Protein AF-A0AAT9LY13-F1 (afdb_monomer_lite)

Structure (mmCIF, N/CA/C/O backbone):
data_AF-A0AAT9LY13-F1
#
_entry.id   AF-A0AAT9LY13-F1
#
loop_
_atom_site.group_PDB
_atom_site.id
_atom_site.type_symbol
_atom_site.label_atom_id
_atom_site.label_alt_id
_atom_site.label_comp_id
_atom_site.label_asym_id
_atom_site.label_entity_id
_atom_site.label_seq_id
_atom_site.pdbx_PDB_ins_code
_atom_site.Cartn_x
_atom_site.Cartn_y
_atom_site.Cartn_z
_atom_site.occupancy
_atom_site.B_iso_or_equiv
_atom_site.auth_seq_id
_atom_site.auth_comp_id
_atom_site.auth_asym_id
_atom_site.auth_atom_id
_atom_site.pdbx_PDB_model_num
ATOM 1 N N . MET A 1 1 ? -8.715 -6.261 -12.247 1.00 56.16 1 MET A N 1
ATOM 2 C CA . MET A 1 1 ? -7.324 -5.894 -12.547 1.00 56.16 1 MET A CA 1
ATOM 3 C C . MET A 1 1 ? -7.333 -4.721 -13.516 1.00 56.16 1 MET A C 1
ATOM 5 O O . MET A 1 1 ? -7.684 -4.917 -14.673 1.00 56.16 1 MET A O 1
ATOM 9 N N . THR A 1 2 ? -7.065 -3.507 -13.042 1.00 69.81 2 THR A N 1
ATOM 10 C CA . THR A 1 2 ? -6.891 -2.311 -13.892 1.00 69.81 2 THR A CA 1
ATOM 11 C C . THR A 1 2 ? -5.454 -2.242 -14.428 1.00 69.81 2 THR A C 1
ATOM 13 O O . THR A 1 2 ? -4.556 -2.849 -13.846 1.00 69.81 2 THR A O 1
ATOM 16 N N . ASP A 1 3 ? -5.196 -1.496 -15.509 1.00 73.62 3 ASP A N 1
ATOM 17 C CA . ASP A 1 3 ? -3.831 -1.323 -16.052 1.00 73.62 3 ASP A CA 1
ATOM 18 C C . ASP A 1 3 ? -2.842 -0.752 -15.014 1.00 73.62 3 ASP A C 1
ATOM 20 O O . ASP A 1 3 ? -1.650 -1.058 -15.040 1.00 73.62 3 ASP A O 1
ATOM 24 N N . ILE A 1 4 ? -3.349 0.018 -14.044 1.00 72.69 4 ILE A N 1
ATOM 25 C CA . ILE A 1 4 ? -2.585 0.573 -12.916 1.00 72.69 4 ILE A CA 1
ATOM 26 C C . ILE A 1 4 ? -2.093 -0.533 -11.975 1.00 72.69 4 ILE A C 1
ATOM 28 O O . ILE A 1 4 ? -0.946 -0.495 -11.541 1.00 72.69 4 ILE A O 1
ATOM 32 N N . GLU A 1 5 ? -2.938 -1.524 -11.680 1.00 69.56 5 GLU A N 1
ATOM 33 C CA . GLU A 1 5 ? -2.577 -2.661 -10.825 1.00 69.56 5 GLU A CA 1
ATOM 34 C C . GLU A 1 5 ? -1.500 -3.529 -11.488 1.00 69.56 5 GLU A C 1
ATOM 36 O O . GLU A 1 5 ? -0.565 -3.986 -10.836 1.00 69.56 5 GLU A O 1
ATOM 41 N N . ARG A 1 6 ? -1.566 -3.701 -12.811 1.00 71.12 6 ARG A N 1
ATOM 42 C CA . ARG A 1 6 ? -0.548 -4.455 -13.551 1.00 71.12 6 ARG A CA 1
ATOM 43 C C . ARG A 1 6 ? 0.819 -3.765 -13.528 1.00 71.12 6 ARG A C 1
ATOM 45 O O . ARG A 1 6 ? 1.823 -4.431 -13.317 1.00 71.12 6 ARG A O 1
ATOM 52 N N . GLY A 1 7 ? 0.851 -2.440 -13.691 1.00 72.44 7 GLY A N 1
ATOM 53 C CA . GLY A 1 7 ? 2.095 -1.661 -13.623 1.00 72.44 7 GLY A CA 1
ATOM 54 C C . GLY A 1 7 ? 2.730 -1.619 -12.228 1.00 72.44 7 GLY A C 1
ATOM 55 O O . GLY A 1 7 ? 3.948 -1.498 -12.107 1.00 72.44 7 GLY A O 1
ATOM 56 N N . LEU A 1 8 ? 1.922 -1.759 -11.173 1.00 74.38 8 LEU A N 1
ATOM 57 C CA . LEU A 1 8 ? 2.399 -1.780 -9.792 1.00 74.38 8 LEU A CA 1
ATOM 58 C C . LEU A 1 8 ? 3.139 -3.087 -9.444 1.00 74.38 8 LEU A C 1
ATOM 60 O O . LEU A 1 8 ? 4.130 -3.027 -8.725 1.00 74.38 8 LEU A O 1
ATOM 64 N N . LEU A 1 9 ? 2.715 -4.234 -9.992 1.00 68.75 9 LEU A N 1
ATOM 65 C CA . LEU A 1 9 ? 3.383 -5.536 -9.797 1.00 68.75 9 LEU A CA 1
ATOM 66 C C . LEU A 1 9 ? 4.759 -5.636 -10.485 1.00 68.75 9 LEU A C 1
ATOM 68 O O . LEU A 1 9 ? 5.620 -6.360 -10.001 1.00 68.75 9 LEU A O 1
ATOM 72 N N . ASP A 1 10 ? 4.982 -4.895 -11.574 1.00 77.81 10 ASP A N 1
ATOM 73 C CA . ASP A 1 10 ? 6.268 -4.866 -12.298 1.00 77.81 10 ASP A CA 1
ATOM 74 C C . ASP A 1 10 ? 7.228 -3.772 -11.783 1.00 77.81 10 ASP A C 1
ATOM 76 O O . ASP A 1 10 ? 8.349 -3.620 -12.279 1.00 77.81 10 ASP A O 1
ATOM 80 N N . THR A 1 11 ? 6.802 -2.964 -10.808 1.00 75.75 11 THR A N 1
ATOM 81 C CA . THR A 1 11 ? 7.591 -1.830 -10.321 1.00 75.75 11 THR A CA 1
ATOM 82 C C . THR A 1 11 ? 8.599 -2.255 -9.253 1.00 75.75 11 THR A C 1
ATOM 84 O O . THR A 1 11 ? 8.221 -2.758 -8.203 1.00 75.75 11 THR A O 1
ATOM 87 N N . THR A 1 12 ? 9.880 -1.945 -9.474 1.00 83.25 12 THR A N 1
ATOM 88 C CA . THR A 1 12 ? 10.994 -2.296 -8.568 1.00 83.25 12 THR A CA 1
ATOM 89 C C . THR A 1 12 ? 11.560 -1.117 -7.769 1.00 83.25 12 THR A C 1
ATOM 91 O O . THR A 1 12 ? 12.498 -1.292 -6.992 1.00 83.25 12 THR A O 1
ATOM 94 N N . ASP A 1 13 ? 11.010 0.094 -7.918 1.00 91.88 13 ASP A N 1
ATOM 95 C CA . ASP A 1 13 ? 11.396 1.253 -7.107 1.00 91.88 13 ASP A CA 1
ATOM 96 C C . ASP A 1 13 ? 10.226 1.841 -6.313 1.00 91.88 13 ASP A C 1
ATOM 98 O O . ASP A 1 13 ? 9.087 1.944 -6.774 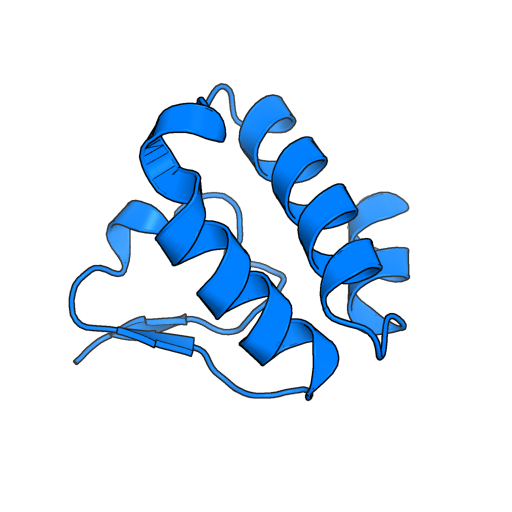1.00 91.88 13 ASP A O 1
ATOM 102 N N . VAL A 1 14 ? 10.541 2.249 -5.084 1.00 94.94 14 VAL A N 1
ATOM 103 C CA . VAL A 1 14 ? 9.563 2.755 -4.114 1.00 94.94 14 VAL A CA 1
ATOM 104 C C . VAL A 1 14 ? 8.821 4.004 -4.617 1.00 94.94 14 VAL A C 1
ATOM 106 O O . VAL A 1 14 ? 7.602 4.053 -4.450 1.00 94.94 14 VAL A O 1
ATOM 109 N N . PRO A 1 15 ? 9.470 5.009 -5.247 1.00 95.19 15 PRO A N 1
ATOM 110 C CA . PRO A 1 15 ? 8.762 6.188 -5.750 1.00 95.19 15 PRO A CA 1
ATOM 111 C C . PRO A 1 15 ? 7.670 5.881 -6.783 1.00 95.19 15 PRO A C 1
ATOM 113 O O . PRO A 1 15 ? 6.570 6.433 -6.683 1.00 95.19 15 PRO A O 1
ATOM 116 N N . ARG A 1 16 ? 7.933 5.001 -7.758 1.00 91.62 16 ARG A N 1
ATOM 117 C CA . ARG A 1 16 ? 6.923 4.590 -8.745 1.00 91.62 16 ARG A CA 1
ATOM 118 C C . ARG A 1 16 ? 5.784 3.829 -8.075 1.00 91.62 16 ARG A C 1
ATOM 120 O O . ARG A 1 16 ? 4.622 4.164 -8.309 1.00 91.62 16 ARG A O 1
ATOM 127 N N . ALA A 1 17 ? 6.103 2.887 -7.186 1.00 93.31 17 ALA A N 1
ATOM 128 C CA . ALA A 1 17 ? 5.095 2.118 -6.461 1.00 93.31 17 ALA A CA 1
ATOM 129 C C . ALA A 1 17 ? 4.192 3.039 -5.623 1.00 93.31 17 ALA A C 1
ATOM 131 O O . ALA A 1 17 ? 2.968 2.910 -5.647 1.00 93.31 17 ALA A O 1
ATOM 132 N N . TYR A 1 18 ? 4.779 4.042 -4.963 1.00 93.25 18 TYR A N 1
ATOM 133 C CA . TYR A 1 18 ? 4.041 5.052 -4.207 1.00 93.25 18 TYR A CA 1
ATOM 134 C C . TYR A 1 18 ? 3.076 5.848 -5.092 1.00 93.25 18 TYR A C 1
ATOM 136 O O . TYR A 1 18 ? 1.929 6.058 -4.705 1.00 93.25 18 TYR A O 1
ATOM 144 N N . GLY A 1 19 ? 3.507 6.276 -6.284 1.00 91.75 19 GLY A N 1
ATOM 145 C CA . GLY A 1 19 ? 2.648 7.005 -7.221 1.00 91.75 19 GLY A CA 1
ATOM 146 C C . GLY A 1 19 ? 1.413 6.201 -7.640 1.00 91.75 19 GLY A C 1
ATOM 147 O O . GLY A 1 19 ? 0.300 6.723 -7.630 1.00 91.75 19 GLY A O 1
ATOM 148 N N . HIS A 1 20 ? 1.586 4.916 -7.942 1.00 90.25 20 HIS A N 1
ATOM 149 C CA . HIS A 1 20 ? 0.478 4.013 -8.263 1.00 90.25 20 HIS A CA 1
ATOM 150 C C . HIS A 1 20 ? -0.460 3.790 -7.066 1.00 90.25 20 HIS A C 1
ATOM 152 O O . HIS A 1 20 ? -1.679 3.880 -7.215 1.00 90.25 20 HIS A O 1
ATOM 158 N N . ILE A 1 21 ? 0.095 3.567 -5.872 1.00 91.50 21 ILE A N 1
ATOM 159 C CA . ILE A 1 21 ? -0.674 3.435 -4.628 1.00 91.50 21 ILE A CA 1
ATOM 160 C C . ILE A 1 21 ? -1.476 4.714 -4.334 1.00 91.50 21 ILE A C 1
ATOM 162 O O . ILE A 1 21 ? -2.653 4.623 -3.994 1.00 91.50 21 ILE A O 1
ATOM 166 N N . ASP A 1 22 ? -0.895 5.907 -4.510 1.00 92.12 22 ASP A N 1
ATOM 167 C CA . ASP A 1 22 ? -1.598 7.191 -4.345 1.00 92.12 22 ASP A CA 1
ATOM 168 C C . ASP A 1 22 ? -2.819 7.283 -5.276 1.00 92.12 22 ASP A C 1
ATOM 170 O O . ASP A 1 22 ? -3.905 7.660 -4.826 1.00 92.12 22 ASP A O 1
ATOM 174 N N . VAL A 1 23 ? -2.681 6.858 -6.537 1.00 90.62 23 VAL A N 1
ATOM 175 C CA . VAL A 1 23 ? -3.792 6.808 -7.501 1.00 90.62 23 VAL A CA 1
ATOM 176 C C . VAL A 1 23 ? -4.879 5.824 -7.059 1.00 90.62 23 VAL A C 1
ATOM 178 O O . VAL A 1 23 ? -6.057 6.187 -7.065 1.00 90.62 23 VAL A O 1
ATOM 181 N N . LEU A 1 24 ? -4.514 4.611 -6.635 1.00 88.81 24 LEU A N 1
ATOM 182 C CA . LEU A 1 24 ? -5.473 3.598 -6.172 1.00 88.81 24 LEU A CA 1
ATOM 183 C C . LEU A 1 24 ? -6.227 4.054 -4.915 1.00 88.81 24 LEU A C 1
ATOM 185 O O . LEU A 1 24 ? -7.452 3.957 -4.850 1.00 88.81 24 LEU A O 1
ATOM 189 N N . VAL A 1 25 ? -5.520 4.642 -3.946 1.00 89.75 25 VAL A N 1
ATOM 190 C CA . VAL A 1 25 ? -6.115 5.194 -2.718 1.00 89.75 25 VAL A CA 1
ATOM 191 C C . VAL A 1 25 ? -7.115 6.305 -3.043 1.00 89.75 25 VAL A C 1
ATOM 193 O O . VAL A 1 25 ? -8.201 6.349 -2.460 1.00 89.75 25 VAL A O 1
ATOM 196 N N . ARG A 1 26 ? -6.792 7.189 -3.995 1.00 90.50 26 ARG A N 1
ATOM 197 C CA . ARG A 1 26 ? -7.737 8.215 -4.467 1.00 90.50 26 ARG A CA 1
ATOM 198 C C . ARG A 1 26 ? -8.943 7.601 -5.165 1.00 90.50 26 ARG A C 1
ATOM 200 O O . ARG A 1 26 ? -10.056 8.072 -4.942 1.00 90.50 26 ARG A O 1
ATOM 207 N N . ALA A 1 27 ? -8.739 6.565 -5.978 1.00 88.56 27 ALA A N 1
ATOM 208 C CA . ALA A 1 27 ? -9.808 5.894 -6.714 1.00 88.56 27 ALA A CA 1
ATOM 209 C C . ALA A 1 27 ? -10.857 5.262 -5.781 1.00 88.56 27 ALA A C 1
ATOM 211 O O . ALA A 1 27 ? -12.040 5.264 -6.107 1.00 88.56 27 ALA A O 1
ATOM 212 N N . VAL A 1 28 ? -10.454 4.809 -4.588 1.00 88.00 28 VAL A N 1
ATOM 213 C CA . VAL A 1 28 ? -11.371 4.298 -3.549 1.00 88.00 28 VAL A CA 1
ATOM 214 C C . VAL A 1 28 ? -11.916 5.390 -2.611 1.00 88.00 28 VAL A C 1
ATOM 216 O O . VAL A 1 28 ? -12.464 5.093 -1.550 1.00 88.00 28 VAL A O 1
ATOM 219 N N . GLY A 1 29 ? -11.758 6.670 -2.968 1.00 90.44 29 GLY A N 1
ATOM 220 C CA . G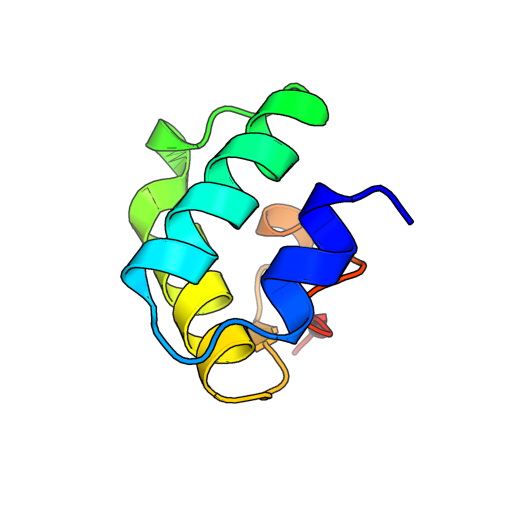LY A 1 29 ? -12.306 7.807 -2.220 1.00 90.44 29 GLY A CA 1
ATOM 221 C C . GLY A 1 29 ? -11.560 8.140 -0.925 1.00 90.44 29 GLY A C 1
ATOM 222 O O . GLY A 1 29 ? -12.096 8.843 -0.065 1.00 90.44 29 GLY A O 1
ATOM 223 N N . ARG A 1 30 ? -10.330 7.644 -0.751 1.00 89.94 30 ARG A N 1
ATOM 224 C CA . ARG A 1 30 ? -9.500 7.920 0.429 1.00 89.94 30 ARG A CA 1
ATOM 225 C C . ARG A 1 30 ? -8.493 9.035 0.158 1.00 89.94 30 ARG A C 1
ATOM 227 O O . ARG A 1 30 ? -8.132 9.310 -0.980 1.00 89.94 30 ARG A O 1
ATOM 234 N N . ASN A 1 31 ? -8.041 9.700 1.227 1.00 90.62 31 ASN A N 1
ATOM 235 C CA . ASN A 1 31 ? -7.068 10.794 1.152 1.00 90.62 31 ASN A CA 1
ATOM 236 C C . ASN A 1 31 ? -5.634 10.298 1.446 1.00 90.62 31 ASN A C 1
ATOM 238 O O . ASN A 1 31 ? -5.315 10.065 2.621 1.00 90.62 31 ASN A O 1
ATOM 242 N N . PRO A 1 32 ? -4.741 10.230 0.439 1.00 88.94 32 PRO A N 1
ATOM 243 C CA . PRO A 1 32 ? -3.361 9.774 0.617 1.00 88.94 32 PRO A CA 1
ATOM 244 C C . PRO A 1 32 ? -2.544 10.654 1.568 1.00 88.94 32 PRO A C 1
ATOM 246 O O . PRO A 1 32 ? -1.690 10.160 2.300 1.00 88.94 32 PRO A O 1
ATOM 249 N N . ARG A 1 33 ? -2.835 11.964 1.629 1.00 88.88 33 ARG A N 1
ATOM 250 C CA . ARG A 1 33 ? -2.057 12.920 2.443 1.00 88.88 33 ARG A CA 1
ATOM 251 C C . ARG A 1 33 ? -2.124 12.630 3.940 1.00 88.88 33 ARG A C 1
ATOM 253 O O . ARG A 1 33 ? -1.219 13.013 4.667 1.00 88.88 33 ARG A O 1
ATOM 260 N N . SER A 1 34 ? -3.186 11.965 4.392 1.00 88.88 34 SER A N 1
ATOM 261 C CA . SER A 1 34 ? -3.340 11.558 5.794 1.00 88.88 34 SER A CA 1
ATOM 262 C C . SER A 1 34 ? -2.563 10.286 6.158 1.00 88.88 34 SER A C 1
ATOM 264 O O . SER A 1 34 ? -2.521 9.927 7.327 1.00 88.88 34 SER A O 1
ATOM 266 N N . ARG A 1 35 ? -1.963 9.605 5.170 1.00 88.38 35 ARG A N 1
ATOM 267 C CA . ARG A 1 35 ? -1.408 8.245 5.278 1.00 88.38 35 ARG A CA 1
ATOM 268 C C . ARG A 1 35 ? -0.010 8.128 4.669 1.00 88.38 35 ARG A C 1
ATOM 270 O O . ARG A 1 35 ? 0.402 7.035 4.313 1.00 88.38 35 ARG A O 1
ATOM 277 N N . ILE A 1 36 ? 0.714 9.241 4.511 1.00 92.62 36 ILE A N 1
ATOM 278 C CA . ILE A 1 36 ? 1.982 9.282 3.756 1.00 92.62 36 ILE A CA 1
ATOM 279 C C . ILE A 1 36 ? 2.940 8.177 4.213 1.00 92.62 36 ILE A C 1
ATOM 281 O O . ILE A 1 36 ? 3.443 7.433 3.378 1.00 92.62 36 ILE A O 1
ATOM 285 N N . SER A 1 37 ? 3.148 8.032 5.525 1.00 93.06 37 SER A N 1
ATOM 286 C CA . SER A 1 37 ? 4.024 6.998 6.084 1.00 93.06 37 SER A CA 1
ATOM 287 C C . SER A 1 37 ? 3.541 5.584 5.759 1.00 93.06 37 SER A C 1
ATOM 289 O O . SER A 1 37 ? 4.334 4.780 5.281 1.00 93.06 37 SER A O 1
ATOM 291 N N . ASP A 1 38 ? 2.251 5.298 5.945 1.00 91.88 38 ASP A N 1
ATOM 292 C CA . ASP A 1 38 ? 1.671 3.985 5.645 1.00 91.88 38 ASP A CA 1
ATOM 293 C C . ASP A 1 38 ? 1.824 3.641 4.159 1.00 91.88 38 ASP A C 1
ATOM 295 O O . ASP A 1 38 ? 2.293 2.560 3.811 1.00 91.88 38 ASP A O 1
ATOM 299 N N . LEU A 1 39 ? 1.510 4.584 3.268 1.00 92.62 39 LEU A N 1
ATOM 300 C CA . LEU A 1 39 ? 1.623 4.372 1.825 1.00 92.62 39 LEU A CA 1
ATOM 301 C C . LEU A 1 39 ? 3.078 4.190 1.379 1.00 92.62 39 LEU A C 1
ATOM 303 O O . LEU A 1 39 ? 3.335 3.415 0.464 1.00 92.62 39 LEU A O 1
ATOM 307 N N . TYR A 1 40 ? 4.038 4.844 2.039 1.00 95.25 40 TYR A N 1
ATOM 308 C CA . TYR A 1 40 ? 5.463 4.637 1.768 1.00 95.25 40 TYR A CA 1
ATOM 309 C C . TYR A 1 40 ? 5.948 3.256 2.225 1.00 95.25 40 TYR A C 1
ATOM 311 O O . TYR A 1 40 ? 6.748 2.622 1.535 1.00 95.25 40 TYR A O 1
ATOM 319 N N . ILE A 1 41 ? 5.440 2.758 3.357 1.00 94.44 41 ILE A N 1
ATOM 320 C CA . ILE A 1 41 ? 5.717 1.395 3.829 1.00 94.44 41 ILE A CA 1
ATOM 321 C C . ILE A 1 41 ? 5.123 0.375 2.849 1.00 94.44 41 ILE A C 1
ATOM 323 O O . ILE A 1 41 ? 5.826 -0.543 2.431 1.00 94.44 41 ILE A O 1
ATOM 327 N N . ALA A 1 42 ? 3.870 0.563 2.420 1.00 93.56 42 ALA A N 1
ATOM 328 C CA . ALA A 1 42 ? 3.238 -0.298 1.420 1.00 93.56 42 ALA A CA 1
ATOM 329 C C . ALA A 1 42 ? 4.000 -0.280 0.085 1.00 93.56 42 ALA A C 1
ATOM 331 O O . ALA A 1 42 ? 4.296 -1.337 -0.461 1.00 93.56 42 ALA A O 1
ATOM 332 N N . ALA A 1 43 ? 4.399 0.900 -0.399 1.00 94.56 43 ALA A N 1
ATOM 333 C CA . ALA A 1 43 ? 5.205 1.042 -1.611 1.00 94.56 43 ALA A CA 1
ATOM 334 C C . ALA A 1 43 ? 6.559 0.331 -1.498 1.00 94.56 43 ALA A C 1
ATOM 336 O O . ALA A 1 43 ? 7.028 -0.268 -2.462 1.00 94.56 43 ALA A O 1
ATOM 337 N N . THR A 1 44 ? 7.174 0.366 -0.313 1.00 95.25 44 THR A N 1
ATOM 338 C CA . THR A 1 44 ? 8.419 -0.360 -0.0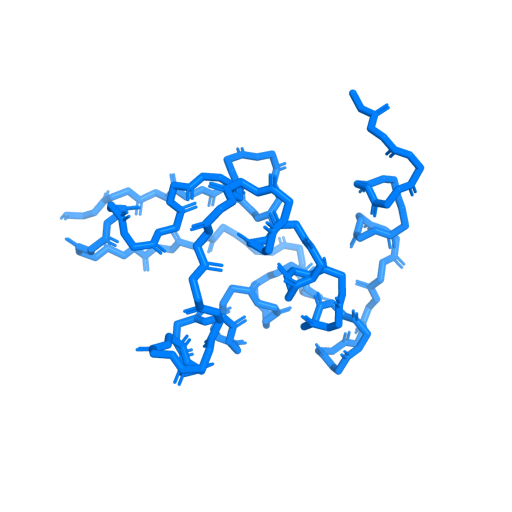43 1.00 95.25 44 THR A CA 1
ATOM 339 C C . THR A 1 44 ? 8.201 -1.868 -0.103 1.00 95.25 44 THR A C 1
ATOM 341 O O . THR A 1 44 ? 9.005 -2.563 -0.716 1.00 95.25 44 THR A O 1
ATOM 344 N N . ALA A 1 45 ? 7.114 -2.372 0.484 1.00 93.94 45 ALA A N 1
ATOM 345 C CA . ALA A 1 45 ? 6.770 -3.790 0.426 1.00 93.94 45 ALA A CA 1
ATOM 346 C C . ALA A 1 45 ? 6.538 -4.249 -1.023 1.00 93.94 45 ALA A C 1
ATOM 348 O O . ALA A 1 45 ? 7.145 -5.224 -1.451 1.00 93.94 45 ALA A O 1
ATOM 349 N N . VAL A 1 46 ? 5.760 -3.490 -1.803 1.00 92.69 46 VAL A N 1
ATOM 350 C CA . VAL A 1 46 ? 5.496 -3.790 -3.219 1.00 92.69 46 VAL A CA 1
ATOM 351 C C . VAL A 1 46 ? 6.773 -3.792 -4.054 1.00 92.69 46 VAL A C 1
ATOM 353 O O . VAL A 1 46 ? 7.038 -4.765 -4.750 1.00 92.69 46 VAL A O 1
ATOM 356 N N . ALA A 1 47 ? 7.597 -2.746 -3.950 1.00 93.50 47 ALA A N 1
ATOM 357 C CA . ALA A 1 47 ? 8.814 -2.622 -4.754 1.00 93.50 47 ALA A CA 1
ATOM 358 C C . ALA A 1 47 ? 9.844 -3.737 -4.494 1.00 93.50 47 ALA A C 1
ATOM 360 O O . ALA A 1 47 ? 10.751 -3.936 -5.299 1.00 93.50 47 ALA A O 1
ATOM 361 N N . ASN A 1 48 ? 9.722 -4.440 -3.365 1.00 92.75 48 ASN A N 1
ATOM 362 C CA . ASN A 1 48 ? 10.598 -5.544 -2.978 1.00 92.75 48 ASN A CA 1
ATOM 363 C C . ASN A 1 48 ? 9.899 -6.915 -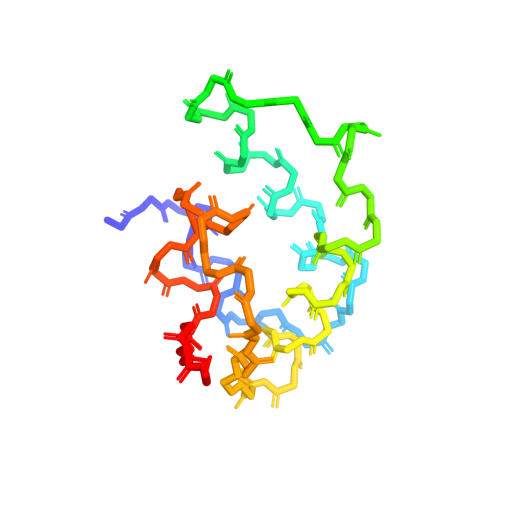3.028 1.00 92.75 48 ASN A C 1
ATOM 365 O O . ASN A 1 48 ? 10.490 -7.889 -2.571 1.00 92.75 48 ASN A O 1
ATOM 369 N N . ASP A 1 49 ? 8.668 -6.994 -3.545 1.00 90.69 49 ASP A N 1
ATOM 370 C CA . ASP A 1 49 ? 7.847 -8.215 -3.571 1.00 90.69 49 ASP A CA 1
ATOM 371 C C . ASP A 1 49 ? 7.704 -8.884 -2.184 1.00 90.69 49 ASP A C 1
ATOM 373 O O . ASP A 1 49 ? 7.853 -10.093 -2.002 1.00 90.69 49 ASP A O 1
ATOM 377 N N . LEU A 1 50 ? 7.459 -8.064 -1.156 1.00 92.44 50 LEU A N 1
ATOM 378 C CA . LEU A 1 50 ? 7.305 -8.498 0.232 1.00 92.44 50 LEU A CA 1
ATOM 379 C C . LEU A 1 50 ? 5.852 -8.365 0.712 1.00 92.44 50 LEU A C 1
ATOM 381 O O . LEU A 1 50 ? 5.154 -7.416 0.341 1.00 92.44 50 LEU A O 1
ATOM 385 N N . PRO A 1 51 ? 5.390 -9.253 1.614 1.00 92.75 51 PRO A N 1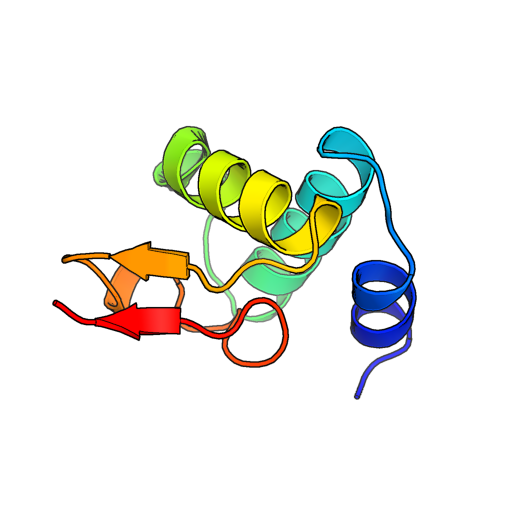
ATOM 386 C CA . PRO A 1 51 ? 4.128 -9.049 2.310 1.00 92.75 51 PRO A CA 1
ATOM 387 C C . PRO A 1 51 ? 4.226 -7.872 3.291 1.00 92.75 51 PRO A C 1
ATOM 389 O O . PRO A 1 51 ? 5.261 -7.637 3.920 1.00 92.75 51 PRO A O 1
ATOM 392 N N . LEU A 1 52 ? 3.114 -7.166 3.484 1.00 93.31 52 LEU A N 1
ATOM 393 C CA . LEU A 1 52 ? 3.001 -6.081 4.450 1.00 93.31 52 LEU A CA 1
ATOM 394 C C . LEU A 1 52 ? 2.456 -6.602 5.782 1.00 93.31 52 LEU A C 1
ATOM 396 O O . LEU A 1 52 ? 1.248 -6.767 5.956 1.00 93.31 52 LEU A O 1
ATOM 400 N N . ILE A 1 53 ? 3.352 -6.831 6.739 1.00 94.00 53 ILE A N 1
ATOM 401 C CA . ILE A 1 53 ? 2.992 -7.246 8.098 1.00 94.00 53 ILE A CA 1
ATOM 402 C C . ILE A 1 53 ? 2.598 -6.012 8.925 1.00 94.00 53 ILE A C 1
ATOM 404 O O . ILE A 1 53 ? 3.398 -5.086 9.062 1.00 94.00 53 ILE A O 1
ATOM 408 N N . THR A 1 54 ? 1.385 -5.964 9.490 1.00 92.44 54 THR A N 1
ATOM 409 C CA . THR A 1 54 ? 0.909 -4.761 10.203 1.00 92.44 54 THR A CA 1
ATOM 410 C C . THR A 1 54 ? -0.120 -5.037 11.302 1.00 92.44 54 THR A C 1
ATOM 412 O O . THR A 1 54 ? -0.967 -5.911 11.175 1.00 92.44 54 THR A O 1
ATOM 415 N N . ARG A 1 55 ? -0.108 -4.222 12.368 1.00 93.88 55 ARG A N 1
ATOM 416 C CA . ARG A 1 55 ? -1.184 -4.178 13.387 1.00 93.88 55 ARG A CA 1
ATOM 417 C C . ARG A 1 55 ? -2.411 -3.390 12.932 1.00 93.88 55 ARG A C 1
ATOM 419 O O . ARG A 1 55 ? -3.465 -3.469 13.555 1.00 93.88 55 ARG A O 1
ATOM 426 N N . ASN A 1 56 ? -2.273 -2.603 11.865 1.00 90.06 56 ASN A N 1
ATOM 427 C CA . ASN A 1 56 ? -3.298 -1.674 11.402 1.00 90.06 56 ASN A CA 1
ATOM 428 C C . ASN A 1 56 ? -3.771 -2.025 9.977 1.00 90.06 56 ASN A C 1
ATOM 430 O O . ASN A 1 56 ? -3.689 -1.186 9.081 1.00 90.06 56 ASN A O 1
ATOM 434 N N . PRO A 1 57 ? -4.299 -3.239 9.722 1.00 90.00 57 PRO A N 1
ATOM 435 C CA . PRO A 1 57 ? -4.670 -3.670 8.367 1.00 90.00 57 PRO A CA 1
ATOM 436 C C . PRO A 1 57 ? -5.729 -2.760 7.720 1.00 90.00 57 PRO A C 1
ATOM 438 O O . PRO A 1 57 ? -5.716 -2.529 6.515 1.00 90.00 57 PRO A O 1
ATOM 441 N N . LYS A 1 58 ? -6.608 -2.155 8.531 1.00 87.50 58 LYS A N 1
ATOM 442 C CA . LYS A 1 58 ? -7.658 -1.225 8.078 1.00 87.50 58 LYS A CA 1
ATOM 443 C C . LYS A 1 58 ? -7.131 0.003 7.324 1.00 87.50 58 LYS A C 1
ATOM 445 O O . LYS A 1 58 ? -7.872 0.612 6.540 1.00 87.50 58 LYS A O 1
ATOM 450 N N . ASP A 1 59 ? -5.877 0.378 7.573 1.00 86.44 59 ASP A N 1
ATOM 451 C CA . ASP A 1 59 ? -5.267 1.548 6.953 1.00 86.44 59 ASP A CA 1
ATOM 452 C C . ASP A 1 59 ? -4.862 1.310 5.495 1.00 86.44 59 ASP A C 1
ATOM 454 O O . ASP A 1 59 ? -4.702 2.278 4.752 1.00 86.44 59 ASP A O 1
ATOM 458 N N . PHE A 1 60 ? -4.845 0.043 5.073 1.00 87.38 60 PHE A N 1
ATOM 459 C CA . PHE A 1 60 ? -4.496 -0.409 3.726 1.00 87.38 60 PHE A CA 1
ATOM 460 C C . PHE A 1 60 ? -5.701 -0.899 2.909 1.00 87.38 60 PHE A C 1
ATOM 462 O O . PHE A 1 60 ? -5.527 -1.338 1.780 1.00 87.38 60 PHE A O 1
ATOM 469 N N . VAL A 1 61 ? -6.929 -0.785 3.433 1.00 81.81 61 VAL A N 1
ATOM 470 C CA . VAL A 1 61 ? -8.151 -1.141 2.682 1.00 81.81 61 VAL A CA 1
ATOM 471 C C . VAL A 1 61 ? -8.212 -0.347 1.374 1.00 81.81 61 VAL A C 1
ATOM 473 O O . VAL A 1 61 ? -8.122 0.889 1.399 1.00 81.81 61 VAL A O 1
ATOM 476 N N . GLY A 1 62 ? -8.389 -1.067 0.262 1.00 78.69 62 GLY A N 1
ATOM 477 C CA . GLY A 1 62 ? -8.288 -0.544 -1.103 1.00 78.69 62 GLY A CA 1
ATOM 478 C C . GLY A 1 62 ? -6.951 -0.835 -1.797 1.00 78.69 62 GLY A C 1
ATOM 479 O O . GLY A 1 62 ? -6.835 -0.570 -2.989 1.00 78.69 62 GLY A O 1
ATOM 480 N N . LEU A 1 63 ? -5.969 -1.391 -1.079 1.00 83.56 63 LEU A N 1
ATOM 481 C CA . LEU A 1 63 ? -4.700 -1.908 -1.616 1.00 83.56 63 LEU A CA 1
ATOM 482 C C . LEU A 1 63 ? -4.628 -3.438 -1.550 1.00 83.56 63 LEU A C 1
ATOM 484 O O . LEU A 1 63 ? -3.552 -4.011 -1.676 1.00 83.56 63 LEU A O 1
ATOM 488 N N . ASP A 1 64 ? -5.771 -4.096 -1.351 1.00 71.81 64 ASP A N 1
ATOM 489 C CA . ASP A 1 64 ? -5.873 -5.527 -1.041 1.00 71.81 64 ASP A CA 1
ATOM 490 C C . ASP A 1 64 ? -5.299 -6.432 -2.144 1.00 71.81 64 ASP A C 1
ATOM 492 O O . ASP A 1 64 ? -5.021 -7.607 -1.911 1.00 71.81 64 ASP A O 1
ATOM 496 N N . SER A 1 65 ? -5.113 -5.888 -3.348 1.00 72.94 65 SER A N 1
ATOM 497 C CA . SER A 1 65 ? -4.484 -6.577 -4.463 1.00 72.94 65 SER A CA 1
ATOM 498 C C . SER A 1 65 ? -2.951 -6.500 -4.440 1.00 72.94 65 SER A C 1
ATOM 500 O O . SER A 1 65 ? -2.323 -7.397 -5.001 1.00 72.94 65 SER A O 1
ATOM 502 N N . ILE A 1 66 ? -2.333 -5.441 -3.883 1.00 75.69 66 ILE A N 1
ATOM 503 C CA . ILE A 1 66 ? -0.906 -5.121 -4.098 1.00 75.69 66 ILE A CA 1
ATOM 504 C C . ILE A 1 66 ? -0.397 -4.108 -3.037 1.00 75.69 66 ILE A C 1
ATOM 506 O O . ILE A 1 66 ? -0.457 -2.898 -3.285 1.00 75.69 66 ILE A O 1
ATOM 510 N N . PRO A 1 67 ? 0.100 -4.510 -1.848 1.00 84.31 67 PRO A N 1
ATOM 511 C CA . PRO A 1 67 ? 0.692 -5.802 -1.478 1.00 84.31 67 PRO A CA 1
ATOM 512 C C . PRO A 1 67 ? -0.227 -6.718 -0.650 1.00 84.31 67 PRO A C 1
ATOM 514 O O . PRO A 1 67 ? -1.188 -6.266 -0.034 1.00 84.31 67 PRO A O 1
ATOM 517 N N . THR A 1 68 ? 0.138 -8.002 -0.530 1.00 90.44 68 THR A N 1
ATOM 518 C CA . THR A 1 68 ? -0.485 -8.927 0.435 1.00 90.44 68 THR A CA 1
ATOM 519 C C . THR A 1 68 ? -0.339 -8.384 1.857 1.00 90.44 68 THR A C 1
ATOM 521 O O . THR A 1 68 ? 0.766 -8.343 2.401 1.00 90.44 68 THR A O 1
ATOM 524 N N . VAL A 1 69 ? -1.450 -7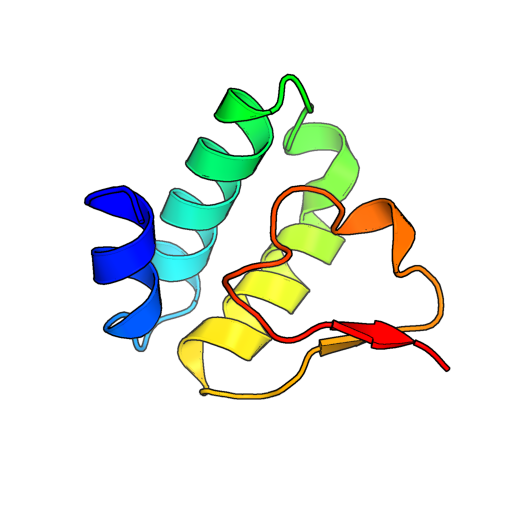.985 2.477 1.00 92.19 69 VAL A N 1
ATOM 525 C CA . VAL A 1 69 ? -1.477 -7.479 3.856 1.00 92.19 69 VAL A CA 1
ATOM 526 C C . VAL A 1 69 ? -1.685 -8.635 4.830 1.00 92.19 69 VAL A C 1
ATOM 528 O O . VAL A 1 69 ? -2.667 -9.370 4.734 1.00 92.19 69 VAL A O 1
ATOM 531 N N . VAL A 1 70 ? -0.784 -8.774 5.801 1.00 92.62 70 VAL A N 1
ATOM 532 C CA . VAL A 1 70 ? -0.852 -9.804 6.844 1.00 92.62 70 VAL A CA 1
ATOM 533 C C . VAL A 1 70 ? -1.026 -9.120 8.204 1.00 92.62 70 VAL A C 1
ATOM 535 O O . VAL A 1 70 ? -0.112 -8.427 8.664 1.00 92.62 70 VAL A O 1
ATOM 538 N N . PRO A 1 71 ? -2.188 -9.273 8.859 1.00 91.88 71 PRO A N 1
ATOM 539 C CA . PRO A 1 71 ? -2.399 -8.718 10.186 1.00 91.88 71 PRO A CA 1
ATOM 540 C C . PRO A 1 71 ? -1.597 -9.481 11.250 1.00 91.88 71 PRO A C 1
ATOM 542 O O . PRO A 1 71 ? -1.421 -10.696 11.140 1.00 91.88 71 PRO A O 1
ATOM 545 N N . ILE A 1 72 ? -1.162 -8.766 12.292 1.00 91.44 72 ILE A N 1
ATOM 546 C CA . ILE A 1 72 ? -0.627 -9.337 13.542 1.00 91.44 72 ILE A CA 1
ATOM 547 C C . ILE A 1 72 ? -1.469 -8.950 14.752 1.00 91.44 72 ILE A C 1
ATOM 549 O O . ILE A 1 72 ? -2.082 -7.856 14.720 1.00 91.44 72 ILE A O 1
#

Sequence (72 aa):
MTDIERGLLDTTDVPRAYGHIDVLVRAVGRNPRSRISDLYIAATAVANDLPLITRNPKDFVGLDSIPTVVPI

Radius of gyration: 10.8 Å; chains: 1; bounding box: 24×23×30 Å

pLDDT: mean 87.05, std 8.46, range [56.16, 95.25]

Foldseek 3Di:
DDPLLVVLQVAQDLVSVLVSLCVQCVVVVHHCVVCVVVSSQLSVCSNVVHEAEDCCVVSCPSCVSRHPHDYD

Secondary structure (DSSP, 8-state):
--HHHHHHHT--SHHHHHHHHHHHHHHTT--GGG-HHHHHHHHHHHHTT--EEES-GGGGTT-TTSS-EEE-